Protein AF-A0A524ERJ7-F1 (afdb_monomer_lite)

Sequence (149 aa):
MKNKGSIIACIIGGVLMVIASVVGNALAYRLIVGFVSERFPEYEAYFTIFLLICIIIALGGGISVIAGSIIAIKLVPIGKWIIGLGAGMGLIAFISWLVTGIIAGSITGTVLEIIIGLLTGPASYGIIGVFLTIWARRFMKKKKEEKNE

Foldseek 3Di:
DQQPVLLVLLLQLLVLQVLLVLAFDLVVLVVVLVVVCVVPVVCNVVSVVVSVVLNVLRRCQSPQSNVLSVVCVPPVVSSLVSLCSNLVRSVVVLVVCVVVCVVVCVPVDDPVVVVVCCCPDSVVSSVSSSVSSVVSSVSRDDDPPPPPD

Structure (mmCIF, N/CA/C/O backbone):
data_AF-A0A524ERJ7-F1
#
_entry.id   AF-A0A524ERJ7-F1
#
loop_
_atom_site.group_PDB
_atom_site.id
_atom_site.type_symbol
_atom_site.label_atom_id
_atom_site.label_alt_id
_atom_site.label_comp_id
_atom_site.label_asym_id
_atom_site.label_entity_id
_atom_site.label_seq_id
_atom_site.pdbx_PDB_ins_code
_atom_site.Cartn_x
_atom_site.Cartn_y
_atom_site.Cartn_z
_atom_site.occupancy
_atom_site.B_iso_or_equiv
_atom_site.auth_seq_id
_atom_site.auth_comp_id
_atom_site.auth_asym_id
_atom_site.auth_atom_id
_atom_site.pdbx_PDB_model_num
ATOM 1 N N . MET A 1 1 ? -17.312 1.038 18.718 1.00 57.38 1 MET A N 1
ATOM 2 C CA . MET A 1 1 ? -17.056 0.880 17.260 1.00 57.38 1 MET A CA 1
ATOM 3 C C . MET A 1 1 ? -15.940 -0.139 17.049 1.00 57.38 1 MET A C 1
ATOM 5 O O . MET A 1 1 ? -14.790 0.176 17.324 1.00 57.38 1 MET A O 1
ATOM 9 N N . LYS A 1 2 ? -16.268 -1.345 16.571 1.00 59.84 2 LYS A N 1
ATOM 10 C CA . LYS A 1 2 ? -15.356 -2.508 16.519 1.00 59.84 2 LYS A CA 1
ATOM 11 C C . LYS A 1 2 ? -14.105 -2.326 15.629 1.00 59.84 2 LYS A C 1
ATOM 13 O O . LYS A 1 2 ? -13.163 -3.086 15.783 1.00 59.84 2 LYS A O 1
ATOM 18 N N . ASN A 1 3 ? -14.070 -1.298 14.769 1.00 74.88 3 ASN A N 1
ATOM 19 C CA . ASN A 1 3 ? -12.967 -1.022 13.831 1.00 74.88 3 ASN A CA 1
ATOM 20 C C . ASN A 1 3 ? -12.286 0.355 14.011 1.00 74.88 3 ASN A C 1
ATOM 22 O O . ASN A 1 3 ? -11.454 0.708 13.180 1.00 74.88 3 ASN A O 1
ATOM 26 N N . LYS A 1 4 ? -12.625 1.154 15.043 1.00 76.06 4 LYS A N 1
ATOM 27 C CA . LYS A 1 4 ? -12.087 2.532 15.205 1.00 76.06 4 LYS A CA 1
ATOM 28 C C . LYS A 1 4 ? -10.552 2.556 15.156 1.00 76.06 4 LYS A C 1
ATOM 30 O O . LYS A 1 4 ? -9.996 3.336 14.396 1.00 76.06 4 LYS A O 1
ATOM 35 N N . GLY A 1 5 ? -9.891 1.675 15.914 1.00 81.38 5 GLY A N 1
ATOM 36 C CA . GLY A 1 5 ? -8.426 1.627 15.984 1.00 81.38 5 GLY A CA 1
ATOM 37 C C . GLY A 1 5 ? -7.768 1.316 14.637 1.00 81.38 5 GLY A C 1
ATOM 38 O O . GLY A 1 5 ? -6.836 2.001 14.237 1.00 81.38 5 GLY A O 1
ATOM 39 N N . SER A 1 6 ? -8.303 0.349 13.888 1.00 83.62 6 SER A N 1
ATOM 40 C CA . SER A 1 6 ? -7.777 -0.010 12.565 1.00 83.62 6 SER A CA 1
ATOM 41 C C . SER A 1 6 ? -7.976 1.093 11.525 1.00 83.62 6 SER A C 1
ATOM 43 O O . SER A 1 6 ? -7.099 1.317 10.701 1.00 83.62 6 SER A O 1
ATOM 45 N N . ILE A 1 7 ? -9.111 1.798 11.561 1.00 84.44 7 ILE A N 1
ATOM 46 C CA . ILE A 1 7 ? -9.375 2.919 10.646 1.00 84.44 7 ILE A CA 1
ATOM 47 C C . ILE A 1 7 ? -8.419 4.076 10.940 1.00 84.44 7 ILE A C 1
ATOM 49 O O . ILE A 1 7 ? -7.818 4.616 10.019 1.00 84.44 7 ILE A O 1
ATOM 53 N N . ILE A 1 8 ? -8.225 4.413 12.218 1.00 87.00 8 ILE A N 1
ATOM 54 C CA . ILE A 1 8 ? -7.285 5.462 12.634 1.00 87.00 8 ILE A CA 1
ATOM 55 C C . ILE A 1 8 ? -5.854 5.094 12.230 1.00 87.00 8 ILE A C 1
ATOM 57 O O . ILE A 1 8 ? -5.154 5.929 11.670 1.00 87.00 8 ILE A O 1
ATOM 61 N N . ALA A 1 9 ? -5.436 3.841 12.427 1.00 86.62 9 ALA A N 1
ATOM 62 C CA . ALA A 1 9 ? -4.115 3.379 12.009 1.00 86.62 9 ALA A CA 1
ATOM 63 C C . ALA A 1 9 ? -3.911 3.454 10.483 1.00 86.62 9 ALA A C 1
ATOM 65 O O . ALA A 1 9 ? -2.830 3.835 10.043 1.00 86.62 9 ALA A O 1
ATOM 66 N N . CYS A 1 10 ? -4.936 3.168 9.670 1.00 86.50 10 CYS A N 1
ATOM 67 C CA . CYS A 1 10 ? -4.858 3.381 8.220 1.00 86.50 10 CYS A CA 1
ATOM 68 C C . CYS A 1 10 ? -4.815 4.866 7.839 1.00 86.50 10 CYS A C 1
ATOM 70 O O . CYS A 1 10 ? -4.094 5.215 6.913 1.00 86.50 10 CYS A O 1
ATOM 72 N N . ILE A 1 11 ? -5.529 5.748 8.547 1.00 88.56 11 ILE A N 1
ATOM 73 C CA . ILE A 1 11 ? -5.446 7.199 8.311 1.00 88.56 11 ILE A CA 1
ATOM 74 C C . ILE A 1 11 ? -4.039 7.703 8.632 1.00 88.56 11 ILE A C 1
ATOM 76 O O . ILE A 1 11 ? -3.441 8.385 7.807 1.00 88.56 11 ILE A O 1
ATOM 80 N N . ILE A 1 12 ? -3.489 7.321 9.788 1.00 89.12 12 ILE A N 1
ATOM 81 C CA . ILE A 1 12 ? -2.118 7.662 10.182 1.00 89.12 12 ILE A CA 1
ATOM 82 C C . ILE A 1 12 ? -1.134 7.125 9.137 1.00 89.12 12 ILE A C 1
ATOM 84 O O . ILE A 1 12 ? -0.322 7.886 8.624 1.00 89.12 12 ILE A O 1
ATOM 88 N N . GLY A 1 13 ? -1.257 5.855 8.743 1.00 85.06 13 GLY A N 1
ATOM 89 C CA . GLY A 1 13 ? -0.420 5.259 7.699 1.00 85.06 13 GLY A CA 1
ATOM 90 C C . GLY A 1 13 ? -0.510 5.998 6.361 1.00 85.06 13 GLY A C 1
ATOM 91 O O . GLY A 1 13 ? 0.514 6.255 5.734 1.00 85.06 13 GLY A O 1
ATOM 92 N N . GLY A 1 14 ? -1.711 6.428 5.966 1.00 84.50 14 GLY A N 1
ATOM 93 C CA . GLY A 1 14 ? -1.928 7.258 4.785 1.00 84.50 14 GLY A CA 1
ATOM 94 C C . GLY A 1 14 ? -1.263 8.633 4.888 1.00 84.50 14 GLY A C 1
ATOM 95 O O . GLY A 1 14 ? -0.625 9.060 3.933 1.00 84.50 14 GLY A O 1
ATOM 96 N N . VAL A 1 15 ? -1.328 9.301 6.045 1.00 87.00 15 VAL A N 1
ATOM 97 C CA . VAL A 1 15 ? -0.633 10.582 6.279 1.00 87.00 15 VAL A CA 1
ATOM 98 C C . VAL A 1 15 ? 0.883 10.409 6.181 1.00 87.00 15 VAL A C 1
ATOM 100 O O . VAL A 1 15 ? 1.539 11.197 5.504 1.00 87.00 15 VAL A O 1
ATOM 103 N N . LEU A 1 16 ? 1.438 9.352 6.780 1.00 84.25 16 LEU A N 1
ATOM 104 C CA . LEU A 1 16 ? 2.859 9.020 6.644 1.00 84.25 16 LEU A CA 1
ATOM 105 C C . LEU A 1 16 ? 3.258 8.788 5.176 1.00 84.25 16 LEU A C 1
ATOM 107 O O . LEU A 1 16 ? 4.299 9.275 4.737 1.00 84.25 16 LEU A O 1
ATOM 111 N N . MET A 1 17 ? 2.410 8.108 4.399 1.00 83.38 17 MET A N 1
ATOM 112 C CA . MET A 1 17 ? 2.622 7.926 2.960 1.00 83.38 17 MET A CA 1
ATOM 113 C C . MET A 1 17 ? 2.561 9.245 2.178 1.00 83.38 17 MET A C 1
ATOM 115 O O . MET A 1 17 ? 3.324 9.405 1.230 1.00 83.38 17 MET A O 1
ATOM 119 N N . VAL A 1 18 ? 1.694 10.191 2.561 1.00 84.69 18 VAL A N 1
ATOM 120 C CA . VAL A 1 18 ? 1.631 11.527 1.937 1.00 84.69 18 VAL A CA 1
ATOM 121 C C . VAL A 1 18 ? 2.903 12.323 2.223 1.00 84.69 18 VAL A C 1
ATOM 123 O O . VAL A 1 18 ? 3.479 12.886 1.298 1.00 84.69 18 VAL A O 1
ATOM 126 N N . ILE A 1 19 ? 3.379 12.330 3.472 1.00 81.69 19 ILE A N 1
ATOM 127 C CA . ILE A 1 19 ? 4.617 13.032 3.855 1.00 81.69 19 ILE A CA 1
ATOM 128 C C . ILE A 1 19 ? 5.814 12.469 3.080 1.00 81.69 19 ILE A C 1
ATOM 130 O O . ILE A 1 19 ? 6.643 13.220 2.576 1.00 81.69 19 ILE A O 1
ATOM 134 N N . ALA A 1 20 ? 5.868 11.149 2.921 1.00 75.50 20 ALA A N 1
ATOM 135 C CA . ALA A 1 20 ? 6.896 10.475 2.137 1.00 75.50 20 ALA A CA 1
ATOM 136 C C . ALA A 1 20 ? 6.684 10.550 0.615 1.00 75.50 20 ALA A C 1
ATOM 138 O O . ALA A 1 20 ? 7.470 9.968 -0.129 1.00 75.50 20 ALA A O 1
ATOM 139 N N . SER A 1 21 ? 5.621 11.220 0.146 1.00 78.06 21 SER A N 1
ATOM 140 C CA . SER A 1 21 ? 5.232 11.288 -1.270 1.00 78.06 21 SER A CA 1
ATOM 141 C C . SER A 1 21 ? 5.209 9.915 -1.953 1.00 78.06 21 SER A C 1
ATOM 143 O O . SER A 1 21 ? 5.623 9.756 -3.100 1.00 78.06 21 SER A O 1
ATOM 145 N N . VAL A 1 22 ? 4.722 8.895 -1.240 1.00 71.75 22 VAL A N 1
ATOM 146 C CA . VAL A 1 22 ? 4.604 7.542 -1.784 1.00 71.75 22 VAL A CA 1
ATOM 147 C C . VAL A 1 22 ? 3.410 7.496 -2.723 1.00 71.75 22 VAL A C 1
ATOM 149 O O . VAL A 1 22 ? 2.253 7.464 -2.294 1.00 71.75 22 VAL A O 1
ATOM 152 N N . VAL A 1 23 ? 3.716 7.466 -4.014 1.00 73.19 23 VAL A N 1
ATOM 153 C CA . VAL A 1 23 ? 2.749 7.392 -5.106 1.00 73.19 23 VAL A CA 1
ATOM 154 C C . VAL A 1 23 ? 2.961 6.098 -5.879 1.00 73.19 23 VAL A C 1
ATOM 156 O O . VAL A 1 23 ? 4.090 5.666 -6.083 1.00 73.19 23 VAL A O 1
ATOM 159 N N . GLY A 1 24 ? 1.874 5.458 -6.301 1.00 66.56 24 GLY A N 1
ATOM 160 C CA . GLY A 1 24 ? 1.923 4.233 -7.086 1.00 66.56 24 GLY A CA 1
ATOM 161 C C . GLY A 1 24 ? 2.499 4.426 -8.490 1.00 66.56 24 GLY A C 1
ATOM 162 O O . GLY A 1 24 ? 2.299 5.458 -9.126 1.00 66.56 24 GLY A O 1
ATOM 163 N N . ASN A 1 25 ? 3.166 3.394 -9.011 1.00 71.44 25 ASN A N 1
ATOM 164 C CA . ASN A 1 25 ? 3.713 3.419 -10.365 1.00 71.44 25 ASN A CA 1
ATOM 165 C C . ASN A 1 25 ? 2.612 3.169 -11.417 1.00 71.44 25 ASN A C 1
ATOM 167 O O . ASN A 1 25 ? 2.124 2.047 -11.565 1.00 71.44 25 ASN A O 1
ATOM 171 N N . ALA A 1 26 ? 2.237 4.205 -12.173 1.00 69.75 26 ALA A N 1
ATOM 172 C CA . ALA A 1 26 ? 1.217 4.118 -13.222 1.00 69.75 26 ALA A CA 1
ATOM 173 C C . ALA A 1 26 ? 1.612 3.190 -14.392 1.00 69.75 26 ALA A C 1
ATOM 175 O O . ALA A 1 26 ? 0.737 2.591 -15.020 1.00 69.75 26 ALA A O 1
ATOM 176 N N . LEU A 1 27 ? 2.914 3.025 -14.668 1.00 72.06 27 LEU A N 1
ATOM 177 C CA . LEU A 1 27 ? 3.405 2.128 -15.723 1.00 72.06 27 LEU A CA 1
ATOM 178 C C . LEU A 1 27 ? 3.131 0.657 -15.400 1.00 72.06 27 LEU A C 1
ATOM 180 O O . LEU A 1 27 ? 2.826 -0.116 -16.305 1.00 72.06 27 LEU A O 1
ATOM 184 N N . ALA A 1 28 ? 3.164 0.279 -14.120 1.00 71.00 28 ALA A N 1
ATOM 185 C CA . ALA A 1 28 ? 2.875 -1.091 -13.706 1.00 71.00 28 ALA A CA 1
ATOM 186 C C . ALA A 1 28 ? 1.438 -1.508 -14.078 1.00 71.00 28 ALA A C 1
ATOM 188 O O . ALA A 1 28 ? 1.230 -2.618 -14.560 1.00 71.00 28 ALA A O 1
ATOM 189 N N . TYR A 1 29 ? 0.454 -0.607 -13.947 1.00 71.00 29 TYR A N 1
ATOM 190 C CA . TYR A 1 29 ? -0.924 -0.885 -14.378 1.00 71.00 29 TYR A CA 1
ATOM 191 C C . TYR A 1 29 ? -1.065 -1.010 -15.888 1.00 71.00 29 TYR A C 1
ATOM 193 O O . TYR A 1 29 ? -1.795 -1.879 -16.360 1.00 71.00 29 TYR A O 1
ATOM 201 N N . ARG A 1 30 ? -0.362 -0.161 -16.644 1.00 75.69 30 ARG A N 1
ATOM 202 C CA . ARG A 1 30 ? -0.379 -0.220 -18.109 1.00 75.69 30 ARG A CA 1
ATOM 203 C C . ARG A 1 30 ? 0.169 -1.546 -18.624 1.00 75.69 30 ARG A C 1
ATOM 205 O O . ARG A 1 30 ? -0.425 -2.115 -19.528 1.00 75.69 30 ARG A O 1
ATOM 212 N N . LEU A 1 31 ? 1.236 -2.060 -18.012 1.00 79.88 31 LEU A N 1
ATOM 213 C CA . LEU A 1 31 ? 1.798 -3.365 -18.367 1.00 79.88 31 LEU A CA 1
ATOM 214 C C . LEU A 1 31 ? 0.833 -4.513 -18.058 1.00 79.88 31 LEU A C 1
ATOM 216 O O . LEU A 1 31 ? 0.586 -5.344 -18.925 1.00 79.88 31 LEU A O 1
ATOM 220 N N . ILE A 1 32 ? 0.256 -4.544 -16.851 1.00 75.31 32 ILE A N 1
ATOM 221 C CA . ILE A 1 32 ? -0.674 -5.612 -16.450 1.00 75.31 32 ILE A CA 1
ATOM 222 C C . ILE A 1 32 ? -1.883 -5.651 -17.381 1.00 75.31 32 ILE A C 1
ATOM 224 O O . ILE A 1 32 ? -2.278 -6.720 -17.836 1.00 75.31 32 ILE A O 1
ATOM 228 N N . VAL A 1 33 ? -2.472 -4.495 -17.678 1.00 71.88 33 VAL A N 1
ATOM 229 C CA . VAL A 1 33 ? -3.657 -4.459 -18.533 1.00 71.88 33 VAL A CA 1
ATOM 230 C C . VAL A 1 33 ? -3.307 -4.681 -19.992 1.00 71.88 33 VAL A C 1
ATOM 232 O O . VAL A 1 33 ? -4.067 -5.382 -20.637 1.00 71.88 33 VAL A O 1
ATOM 235 N N . GLY A 1 34 ? -2.164 -4.194 -20.483 1.00 79.12 34 GLY A N 1
ATOM 236 C CA . GLY A 1 34 ? -1.687 -4.502 -21.835 1.00 79.12 34 GLY A CA 1
ATOM 237 C C . GLY A 1 34 ? -1.606 -6.012 -22.082 1.00 79.12 34 GLY A C 1
ATOM 238 O O . GLY A 1 34 ? -2.148 -6.510 -23.064 1.00 79.12 34 GLY A O 1
ATOM 239 N N . PHE A 1 35 ? -1.050 -6.757 -21.121 1.00 80.25 35 PHE A N 1
ATOM 240 C CA . PHE A 1 35 ? -1.026 -8.224 -21.165 1.00 80.25 35 PHE A CA 1
ATOM 241 C C . PHE A 1 35 ? -2.426 -8.856 -21.180 1.00 80.25 35 PHE A C 1
ATOM 243 O O . PHE A 1 35 ? -2.657 -9.862 -21.850 1.00 80.25 35 PHE A O 1
ATOM 250 N N . VAL A 1 36 ? -3.373 -8.298 -20.422 1.00 77.88 36 VAL A N 1
ATOM 251 C CA . VAL A 1 36 ? -4.740 -8.832 -20.337 1.00 77.88 36 VAL A CA 1
ATOM 252 C C . VAL A 1 36 ? -5.559 -8.479 -21.583 1.00 77.88 36 VAL A C 1
ATOM 254 O O . VAL A 1 36 ? -6.297 -9.332 -22.072 1.00 77.88 36 VAL A O 1
ATOM 257 N N . SER A 1 37 ? -5.411 -7.270 -22.129 1.00 76.50 37 SER A N 1
ATOM 258 C CA . SER A 1 37 ? -6.099 -6.818 -23.342 1.00 76.50 37 SER A CA 1
ATOM 259 C C . SER A 1 37 ? -5.607 -7.547 -24.586 1.00 76.50 37 SER A C 1
ATOM 261 O O . SER A 1 37 ? -6.422 -7.887 -25.434 1.00 76.50 37 SER A O 1
ATOM 263 N N . GLU A 1 38 ? -4.312 -7.878 -24.671 1.00 82.62 38 GLU A N 1
ATOM 264 C CA . GLU A 1 38 ? -3.791 -8.746 -25.738 1.00 82.62 38 GLU A CA 1
ATOM 265 C C . GLU A 1 38 ? -4.431 -10.139 -25.711 1.00 82.62 38 GLU A C 1
ATOM 267 O O . GLU A 1 38 ? -4.638 -10.757 -26.755 1.00 82.62 38 GLU A O 1
ATOM 272 N N . ARG A 1 39 ? -4.769 -10.646 -24.518 1.00 83.50 39 ARG A N 1
ATOM 273 C CA . ARG A 1 39 ? -5.386 -11.968 -24.365 1.00 83.50 39 ARG A CA 1
ATOM 274 C C . ARG A 1 39 ? -6.905 -11.955 -24.542 1.00 83.50 39 ARG A C 1
ATOM 276 O O . ARG A 1 39 ? -7.461 -12.972 -24.951 1.00 83.50 39 ARG A O 1
ATOM 283 N N . PHE A 1 40 ? -7.558 -10.837 -24.236 1.00 82.00 40 PHE A N 1
ATOM 284 C CA . PHE A 1 40 ? -9.012 -10.673 -24.272 1.00 82.00 40 PHE A CA 1
ATOM 285 C C . PHE A 1 40 ? -9.407 -9.310 -24.872 1.00 82.00 40 PHE A C 1
ATOM 287 O O . PHE A 1 40 ? -9.862 -8.420 -24.142 1.00 82.00 40 PHE A O 1
ATOM 294 N N . PRO A 1 41 ? -9.262 -9.136 -26.197 1.00 80.69 41 PRO A N 1
ATOM 295 C CA . PRO A 1 41 ? -9.492 -7.850 -26.861 1.00 80.69 41 PRO A CA 1
ATOM 296 C C . PRO A 1 41 ? -10.954 -7.385 -26.778 1.00 80.69 41 PRO A C 1
ATOM 298 O O . PRO A 1 41 ? -11.235 -6.193 -26.726 1.00 80.69 41 PRO A O 1
ATOM 301 N N . GLU A 1 42 ? -11.901 -8.317 -26.666 1.00 83.81 42 GLU A N 1
ATOM 302 C CA . GLU A 1 42 ? -13.342 -8.036 -26.568 1.00 83.81 42 GLU A CA 1
ATOM 303 C C . GLU A 1 42 ? -13.724 -7.197 -25.333 1.00 83.81 42 GLU A C 1
ATOM 305 O O . GLU A 1 42 ? -14.760 -6.534 -25.319 1.00 83.81 42 GLU A O 1
ATOM 310 N N . TYR A 1 43 ? -12.876 -7.190 -24.299 1.00 81.06 43 TYR A N 1
ATOM 311 C CA . TYR A 1 43 ? -13.113 -6.463 -23.051 1.00 81.06 43 TYR A CA 1
ATOM 312 C C . TYR A 1 43 ? -12.206 -5.236 -22.876 1.00 81.06 43 TYR A C 1
ATOM 314 O O . TYR A 1 43 ? -12.188 -4.636 -21.799 1.00 81.06 43 TYR A O 1
ATOM 322 N N . GLU A 1 44 ? -11.466 -4.832 -23.912 1.00 79.31 44 GLU A N 1
ATOM 323 C CA . GLU A 1 44 ? -10.470 -3.755 -23.844 1.00 79.31 44 GLU A CA 1
ATOM 324 C C . GLU A 1 44 ? -11.045 -2.441 -23.287 1.00 79.31 44 GLU A C 1
ATOM 326 O O . GLU A 1 44 ? -10.441 -1.808 -22.415 1.00 79.31 44 GLU A O 1
ATOM 331 N N . ALA A 1 45 ? -12.253 -2.056 -23.711 1.00 81.25 45 ALA A N 1
ATOM 332 C CA . ALA A 1 45 ? -12.924 -0.850 -23.226 1.00 81.25 45 ALA A CA 1
ATOM 333 C C . ALA A 1 45 ? -13.197 -0.895 -21.709 1.00 81.25 45 ALA A C 1
ATOM 335 O O . ALA A 1 45 ? -12.956 0.082 -20.994 1.00 81.25 45 ALA A O 1
ATOM 336 N N . TYR A 1 46 ? -13.640 -2.045 -21.192 1.00 82.62 46 TYR A N 1
ATOM 337 C CA . TYR A 1 46 ? -13.888 -2.240 -19.761 1.00 82.62 46 TYR A CA 1
ATOM 338 C C . TYR A 1 46 ? -12.586 -2.231 -18.961 1.00 82.62 46 TYR A C 1
ATOM 340 O O . TYR A 1 46 ? -12.508 -1.585 -17.912 1.00 82.62 46 TYR A O 1
ATOM 348 N N . PHE A 1 47 ? -11.548 -2.896 -19.473 1.00 78.38 47 PHE A N 1
ATOM 349 C CA . PHE A 1 47 ? -10.234 -2.890 -18.844 1.00 78.38 47 PHE A CA 1
ATOM 350 C C . PHE A 1 47 ? -9.621 -1.493 -18.813 1.00 78.38 47 PHE A C 1
ATOM 352 O O . PHE A 1 47 ? -9.041 -1.122 -17.799 1.00 78.38 47 PHE A O 1
ATOM 359 N N . THR A 1 48 ? -9.812 -0.687 -19.856 1.00 80.25 48 THR A N 1
ATOM 360 C CA . THR A 1 48 ? -9.302 0.689 -19.930 1.00 80.25 48 THR A CA 1
ATOM 361 C C . THR A 1 48 ? -9.941 1.593 -18.875 1.00 80.25 48 THR A C 1
ATOM 363 O O . THR A 1 48 ? -9.240 2.327 -18.176 1.00 80.25 48 THR A O 1
ATOM 366 N N . ILE A 1 49 ? -11.262 1.505 -18.688 1.00 82.38 49 ILE A N 1
ATOM 367 C CA . ILE A 1 49 ? -11.976 2.270 -17.654 1.00 82.38 49 ILE A CA 1
ATOM 368 C C . ILE A 1 49 ? -11.532 1.827 -16.256 1.00 82.38 49 ILE A C 1
ATOM 370 O O . ILE A 1 49 ? -11.243 2.657 -15.391 1.00 82.38 49 ILE A O 1
ATOM 374 N N . PHE A 1 50 ? -11.433 0.515 -16.034 1.00 80.88 50 PHE A N 1
ATOM 375 C CA . PHE A 1 50 ? -10.956 -0.040 -14.770 1.00 80.88 50 PHE A CA 1
ATOM 376 C C . PHE A 1 50 ? -9.520 0.407 -14.457 1.00 80.88 50 PHE A C 1
ATOM 378 O O . PHE A 1 50 ? -9.225 0.841 -13.342 1.00 80.88 50 PHE A O 1
ATOM 385 N N . LEU A 1 51 ? -8.645 0.380 -15.463 1.00 78.94 51 LEU A N 1
ATOM 386 C CA . LEU A 1 51 ? -7.259 0.828 -15.385 1.00 78.94 51 LEU A CA 1
ATOM 387 C C . LEU A 1 51 ? -7.182 2.305 -15.008 1.00 78.94 51 LEU A C 1
ATOM 389 O O . LEU A 1 51 ? -6.419 2.657 -14.112 1.00 78.94 51 LEU A O 1
ATOM 393 N N . LEU A 1 52 ? -7.992 3.159 -15.637 1.00 81.06 52 LEU A N 1
ATOM 394 C CA . LEU A 1 52 ? -8.051 4.584 -15.320 1.00 81.06 52 LEU A CA 1
ATOM 395 C C . LEU A 1 52 ? -8.351 4.803 -13.829 1.00 81.06 52 LEU A C 1
ATOM 397 O O . LEU A 1 52 ? -7.641 5.551 -13.159 1.00 81.06 52 LEU A O 1
ATOM 401 N N . ILE A 1 53 ? -9.352 4.101 -13.292 1.00 81.19 53 ILE A N 1
ATOM 402 C CA . ILE A 1 53 ? -9.730 4.180 -11.875 1.00 81.19 53 ILE A CA 1
ATOM 403 C C . ILE A 1 53 ? -8.570 3.716 -10.985 1.00 81.19 53 ILE A C 1
ATOM 405 O O . ILE A 1 53 ? -8.205 4.399 -10.027 1.00 81.19 53 ILE A O 1
ATOM 409 N N . CYS A 1 54 ? -7.949 2.585 -11.318 1.00 77.75 54 CYS A N 1
ATOM 410 C CA . CYS A 1 54 ? -6.794 2.064 -10.595 1.00 77.75 54 CYS A CA 1
ATOM 411 C C . CYS A 1 54 ? -5.595 3.023 -10.622 1.00 77.75 54 CYS A C 1
ATOM 413 O O . CYS A 1 54 ? -4.963 3.221 -9.585 1.00 77.75 54 CYS A O 1
ATOM 415 N N . ILE A 1 55 ? -5.310 3.658 -11.763 1.00 77.81 55 ILE A N 1
ATOM 416 C CA . ILE A 1 55 ? -4.248 4.661 -11.896 1.00 77.81 55 ILE A CA 1
ATOM 417 C C . ILE A 1 55 ? -4.555 5.881 -11.041 1.00 77.81 55 ILE A C 1
ATOM 419 O O . ILE A 1 55 ? -3.674 6.319 -10.313 1.00 77.81 55 ILE A O 1
ATOM 423 N N . ILE A 1 56 ? -5.777 6.412 -11.073 1.00 80.62 56 ILE A N 1
ATOM 424 C CA . ILE A 1 56 ? -6.150 7.582 -10.263 1.00 80.62 56 ILE A CA 1
ATOM 425 C C . ILE A 1 56 ? -5.970 7.277 -8.769 1.00 80.62 56 ILE A C 1
ATOM 427 O O . ILE A 1 56 ? -5.394 8.071 -8.027 1.00 80.62 56 ILE A O 1
ATOM 431 N N . ILE A 1 57 ? -6.397 6.092 -8.323 1.00 79.50 57 ILE A N 1
ATOM 432 C CA . ILE A 1 57 ? -6.241 5.645 -6.932 1.00 79.50 57 ILE A CA 1
ATOM 433 C C . ILE A 1 57 ? -4.761 5.465 -6.566 1.00 79.50 57 ILE A C 1
ATOM 435 O O . ILE A 1 57 ? -4.344 5.8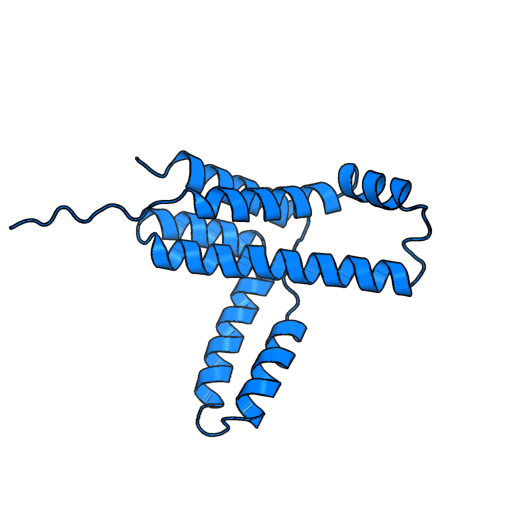34 -5.466 1.00 79.50 57 ILE A O 1
ATOM 439 N N . ALA A 1 58 ? -3.959 4.913 -7.473 1.00 76.19 58 ALA A N 1
ATOM 440 C CA . ALA A 1 58 ? -2.533 4.694 -7.264 1.00 76.19 58 ALA A CA 1
ATOM 441 C C . ALA A 1 58 ? -1.739 6.004 -7.246 1.00 76.19 58 ALA A C 1
ATOM 443 O O . ALA A 1 58 ? -0.877 6.173 -6.386 1.00 76.19 58 ALA A O 1
ATOM 444 N N . LEU A 1 59 ? -2.084 6.946 -8.126 1.00 78.69 59 LEU A N 1
ATOM 445 C CA . LEU A 1 59 ? -1.556 8.309 -8.135 1.00 78.69 59 LEU A CA 1
ATOM 446 C C . LEU A 1 59 ? -1.908 9.056 -6.843 1.00 78.69 59 LEU A C 1
ATOM 448 O O . LEU A 1 59 ? -1.118 9.852 -6.349 1.00 78.69 59 LEU A O 1
ATOM 452 N N . GLY A 1 60 ? -3.068 8.754 -6.255 1.00 78.94 60 GLY A N 1
ATOM 453 C CA . GLY A 1 60 ? -3.451 9.274 -4.947 1.00 78.94 60 GLY A CA 1
ATOM 454 C C . GLY A 1 60 ? -2.597 8.746 -3.788 1.00 78.94 60 GLY A C 1
ATOM 455 O O . GLY A 1 60 ? -2.512 9.418 -2.765 1.00 78.94 60 GLY A O 1
ATOM 456 N N . GLY A 1 61 ? -1.968 7.570 -3.910 1.00 82.75 61 GLY A N 1
ATOM 457 C CA . GLY A 1 61 ? -1.053 7.019 -2.901 1.00 82.75 61 GLY A CA 1
ATOM 458 C C . GLY A 1 61 ? -1.611 7.055 -1.470 1.00 82.75 61 GLY A C 1
ATOM 459 O O . GLY A 1 61 ? -2.624 6.429 -1.158 1.00 82.75 61 GLY A O 1
ATOM 460 N N . GLY A 1 62 ? -0.975 7.827 -0.586 1.00 81.25 62 GLY A N 1
ATOM 461 C CA . GLY A 1 62 ? -1.457 8.035 0.787 1.00 81.25 62 GLY A CA 1
ATOM 462 C C . GLY A 1 62 ? -2.844 8.696 0.887 1.00 81.25 62 GLY A C 1
ATOM 463 O O . GLY A 1 62 ? -3.622 8.367 1.782 1.00 81.25 62 GLY A O 1
ATOM 464 N N . ILE A 1 63 ? -3.218 9.558 -0.064 1.00 85.81 63 ILE A N 1
ATOM 465 C CA . ILE A 1 63 ? -4.542 10.205 -0.114 1.00 85.81 63 ILE A CA 1
ATOM 466 C C . ILE A 1 63 ? -5.630 9.164 -0.377 1.00 85.81 63 ILE A C 1
ATOM 468 O O . ILE A 1 63 ? -6.687 9.195 0.257 1.00 85.81 63 ILE A O 1
ATOM 472 N N . SER A 1 64 ? -5.376 8.200 -1.266 1.00 87.81 64 SER A N 1
ATOM 473 C CA . SER A 1 64 ? -6.350 7.143 -1.543 1.00 87.81 64 SER A CA 1
ATOM 474 C C . SER A 1 64 ? -6.510 6.186 -0.362 1.00 87.81 64 SER A C 1
ATOM 476 O O . SER A 1 64 ? -7.623 5.737 -0.086 1.00 87.81 64 SER A O 1
ATOM 478 N N . VAL A 1 65 ? -5.450 5.961 0.421 1.00 86.81 65 VAL A N 1
ATOM 479 C CA . VAL A 1 65 ? -5.527 5.257 1.710 1.00 86.81 65 VAL A CA 1
ATOM 480 C C . VAL A 1 65 ? -6.415 6.005 2.713 1.00 86.81 65 VAL A C 1
ATOM 482 O O . VAL A 1 65 ? -7.265 5.382 3.359 1.00 86.81 65 VAL A O 1
ATOM 485 N N . ILE A 1 66 ? -6.276 7.328 2.832 1.00 88.75 66 ILE A N 1
ATOM 486 C CA . ILE A 1 66 ? -7.107 8.148 3.730 1.00 88.75 66 ILE A CA 1
ATOM 487 C C . ILE A 1 66 ? -8.573 8.113 3.278 1.00 88.75 66 ILE A C 1
ATOM 489 O O . ILE A 1 66 ? -9.458 7.796 4.076 1.00 88.75 66 ILE A O 1
ATOM 493 N N . ALA A 1 67 ? -8.837 8.351 1.991 1.00 88.00 67 ALA A N 1
ATOM 494 C CA . ALA A 1 67 ? -10.182 8.305 1.421 1.00 88.00 67 ALA A CA 1
ATOM 495 C C . ALA A 1 67 ? -10.829 6.921 1.603 1.00 88.00 67 ALA A C 1
ATOM 497 O O . ALA A 1 67 ? -11.963 6.810 2.074 1.00 88.00 67 ALA A O 1
ATOM 498 N N . GLY A 1 68 ? -10.084 5.848 1.324 1.00 84.38 68 GLY A N 1
ATOM 499 C CA . GLY A 1 68 ? -10.527 4.474 1.545 1.00 84.38 68 GLY A CA 1
ATOM 500 C C . GLY A 1 68 ? -10.825 4.172 3.017 1.00 84.38 68 GLY A C 1
ATOM 501 O O . GLY A 1 68 ? -11.776 3.448 3.316 1.00 84.38 68 GLY A O 1
ATOM 502 N N . SER A 1 69 ? -10.082 4.776 3.948 1.00 85.81 69 SER A N 1
ATOM 503 C CA . SER A 1 69 ? -10.312 4.648 5.395 1.00 85.81 69 SER A CA 1
ATOM 504 C C . SER A 1 69 ? -11.596 5.339 5.850 1.00 85.81 69 SER A C 1
ATOM 506 O O . SER A 1 69 ? -12.326 4.783 6.670 1.00 85.81 69 SER A O 1
ATOM 508 N N . ILE A 1 70 ? -11.925 6.499 5.275 1.00 87.50 70 ILE A N 1
ATOM 509 C CA . ILE A 1 70 ? -13.199 7.191 5.522 1.00 87.50 70 ILE A CA 1
ATOM 510 C C . ILE A 1 70 ? -14.366 6.365 4.966 1.00 87.50 70 ILE A C 1
ATOM 512 O O . ILE A 1 70 ? -15.358 6.137 5.659 1.00 87.50 70 ILE A O 1
ATOM 516 N N . ILE A 1 71 ? -14.230 5.836 3.746 1.00 86.94 71 ILE A N 1
ATOM 517 C CA . ILE A 1 71 ? -15.248 4.976 3.122 1.00 86.94 71 ILE A CA 1
ATOM 518 C C . ILE A 1 71 ? -15.458 3.694 3.943 1.00 86.94 71 ILE A C 1
ATOM 520 O O . ILE A 1 71 ? -16.598 3.257 4.127 1.00 86.94 71 ILE A O 1
ATOM 524 N N . ALA A 1 72 ? -14.391 3.130 4.519 1.00 84.56 72 ALA A N 1
ATOM 525 C CA . ALA A 1 72 ? -14.450 1.937 5.364 1.00 84.56 72 ALA A CA 1
ATOM 526 C C . ALA A 1 72 ? -15.286 2.117 6.649 1.00 84.56 72 ALA A C 1
ATOM 528 O O . ALA A 1 72 ? -15.656 1.114 7.264 1.00 84.56 72 ALA A O 1
ATOM 529 N N . ILE A 1 73 ? -15.624 3.355 7.046 1.00 83.31 73 ILE A N 1
ATOM 530 C CA . ILE A 1 73 ? -16.530 3.634 8.174 1.00 83.31 73 ILE A CA 1
ATOM 531 C C . ILE A 1 73 ? -17.949 3.132 7.870 1.00 83.31 73 ILE A C 1
ATOM 533 O O . ILE A 1 73 ? -18.585 2.545 8.746 1.00 83.31 73 ILE A O 1
ATOM 537 N N . LYS A 1 74 ? -18.434 3.344 6.638 1.00 81.44 74 LYS A N 1
ATOM 538 C CA . LYS A 1 74 ? -19.774 2.922 6.191 1.00 81.44 74 LYS A CA 1
ATOM 539 C C . LYS A 1 74 ? -19.739 1.599 5.425 1.00 81.44 74 LYS A C 1
ATOM 541 O O . LYS A 1 74 ? -20.575 0.733 5.657 1.00 81.44 74 LYS A O 1
ATOM 546 N N . LEU A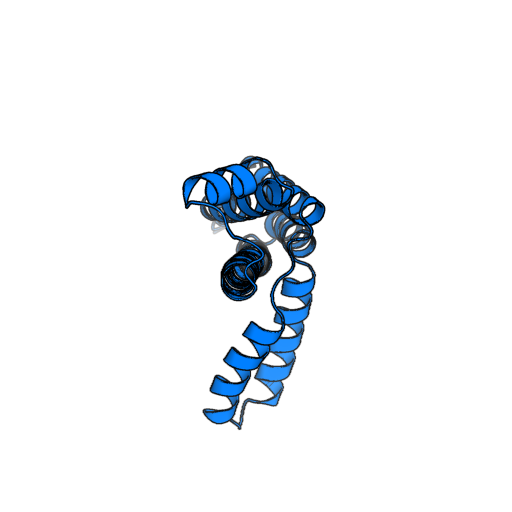 1 75 ? -18.756 1.422 4.543 1.00 84.56 75 LEU A N 1
ATOM 547 C CA . LEU A 1 75 ? -18.637 0.287 3.627 1.00 84.56 75 LEU A CA 1
ATOM 548 C C . LEU A 1 75 ? -17.255 -0.357 3.766 1.00 84.56 75 LEU A C 1
ATOM 550 O O . LEU A 1 75 ? -16.340 -0.111 2.979 1.00 84.56 75 LEU A O 1
ATOM 554 N N . VAL A 1 76 ? -17.112 -1.228 4.769 1.00 83.06 76 VAL A N 1
ATOM 555 C CA . VAL A 1 76 ? -15.860 -1.949 5.063 1.00 83.06 76 VAL A CA 1
ATOM 556 C C . VAL A 1 76 ? -15.243 -2.654 3.839 1.00 83.06 76 VAL A C 1
ATOM 558 O O . VAL A 1 76 ? -14.037 -2.499 3.654 1.00 83.06 76 VAL A O 1
ATOM 561 N N . PRO A 1 77 ? -15.976 -3.424 3.001 1.00 82.44 77 PRO A N 1
ATOM 562 C CA . PRO A 1 77 ? -15.342 -4.150 1.896 1.00 82.44 77 PRO A CA 1
ATOM 563 C C . PRO A 1 77 ? -14.770 -3.214 0.822 1.00 82.44 77 PRO A C 1
ATOM 565 O O . PRO A 1 77 ? -13.638 -3.416 0.388 1.00 82.44 77 PRO A O 1
ATOM 568 N N . ILE A 1 78 ? -15.503 -2.158 0.459 1.00 84.38 78 ILE A N 1
ATOM 569 C CA . ILE A 1 78 ? -15.091 -1.193 -0.571 1.00 84.38 78 ILE A CA 1
ATOM 570 C C . ILE A 1 78 ? -13.930 -0.337 -0.062 1.00 84.38 78 ILE A C 1
ATOM 572 O O . ILE A 1 78 ? -12.909 -0.216 -0.735 1.00 84.38 78 ILE A O 1
ATOM 576 N N . GLY A 1 79 ? -14.033 0.181 1.166 1.00 82.94 79 GLY A N 1
ATOM 577 C CA . GLY A 1 79 ? -12.961 0.968 1.773 1.00 82.94 79 GLY A CA 1
ATOM 578 C C . GLY A 1 79 ? -11.667 0.167 1.913 1.00 82.94 79 GLY A C 1
ATOM 579 O O . GLY A 1 79 ? -10.597 0.634 1.529 1.00 82.94 79 GLY A O 1
ATOM 580 N N . LYS A 1 80 ? -11.757 -1.102 2.339 1.00 85.44 80 LYS A N 1
ATOM 581 C CA . LYS A 1 80 ? -10.607 -2.015 2.329 1.00 85.44 80 LYS A CA 1
ATOM 582 C C . LYS A 1 80 ? -10.011 -2.181 0.942 1.00 85.44 80 LYS A C 1
ATOM 584 O O . LYS A 1 80 ? -8.800 -2.337 0.845 1.00 85.44 80 LYS A O 1
ATOM 589 N N . TRP A 1 81 ? -10.818 -2.259 -0.106 1.00 86.00 81 TRP A N 1
ATOM 590 C CA . TRP A 1 81 ? -10.318 -2.470 -1.460 1.00 86.00 81 TRP A CA 1
ATOM 591 C C . TRP A 1 81 ? -9.488 -1.268 -1.931 1.00 86.00 81 TRP A C 1
ATOM 593 O O . TRP A 1 81 ? -8.335 -1.447 -2.316 1.00 86.00 81 TRP A O 1
ATOM 603 N N . ILE A 1 82 ? -10.002 -0.052 -1.725 1.00 86.38 82 ILE A N 1
ATOM 604 C CA . ILE A 1 82 ? -9.318 1.213 -2.045 1.00 86.38 82 ILE A CA 1
ATOM 605 C C . ILE A 1 82 ? -8.011 1.364 -1.251 1.00 86.38 82 ILE A C 1
ATOM 607 O O . ILE A 1 82 ? -6.967 1.635 -1.839 1.00 86.38 82 ILE A O 1
ATOM 611 N N . ILE A 1 83 ? -8.037 1.105 0.065 1.00 87.44 83 ILE A N 1
ATOM 612 C CA . ILE A 1 83 ? -6.828 1.114 0.912 1.00 87.44 83 ILE A CA 1
ATOM 613 C C . ILE A 1 83 ? -5.777 0.138 0.373 1.00 87.44 83 ILE A C 1
ATOM 615 O O . ILE A 1 83 ? -4.585 0.431 0.372 1.00 87.44 83 ILE A O 1
ATOM 619 N N . GLY A 1 84 ? -6.221 -1.037 -0.080 1.00 85.19 84 GLY A N 1
ATOM 620 C CA . GLY A 1 84 ? -5.349 -2.052 -0.657 1.00 85.19 84 GLY A CA 1
ATOM 621 C C . GLY A 1 84 ? -4.657 -1.595 -1.931 1.00 85.19 84 GLY A C 1
ATOM 622 O O . GLY A 1 84 ? -3.468 -1.851 -2.080 1.00 85.19 84 GLY A O 1
ATOM 623 N N . LEU A 1 85 ? -5.383 -0.915 -2.817 1.00 84.44 85 LEU A N 1
ATOM 624 C CA . LEU A 1 85 ? -4.817 -0.375 -4.049 1.00 84.44 85 LEU A CA 1
ATOM 625 C C . LEU A 1 85 ? -3.822 0.753 -3.763 1.00 84.44 85 LEU A C 1
ATOM 627 O O . LEU A 1 85 ? -2.724 0.726 -4.306 1.00 84.44 85 LEU A O 1
ATOM 631 N N . GLY A 1 86 ? -4.156 1.692 -2.873 1.00 83.50 86 GLY A N 1
ATOM 632 C CA . GLY A 1 86 ? -3.245 2.778 -2.494 1.00 83.50 86 GLY A CA 1
ATOM 633 C C . GLY A 1 86 ? -1.955 2.268 -1.844 1.00 83.50 86 GLY A C 1
ATOM 634 O O . GLY A 1 86 ? -0.857 2.553 -2.319 1.00 83.50 86 GLY A O 1
ATOM 635 N N . ALA A 1 87 ? -2.077 1.439 -0.801 1.00 84.88 87 ALA A N 1
ATOM 636 C CA . ALA A 1 87 ? -0.926 0.896 -0.076 1.00 84.88 87 ALA A CA 1
ATOM 637 C C . ALA A 1 87 ? -0.124 -0.122 -0.904 1.00 84.88 87 ALA A C 1
ATOM 639 O O . ALA A 1 87 ? 1.104 -0.097 -0.895 1.00 84.88 87 ALA A O 1
ATOM 640 N N . GLY A 1 88 ? -0.805 -1.006 -1.640 1.00 82.75 88 GLY A N 1
ATOM 641 C CA . GLY A 1 88 ? -0.160 -2.016 -2.480 1.00 82.75 88 GLY A CA 1
ATOM 642 C C . GLY A 1 88 ? 0.632 -1.396 -3.628 1.00 82.75 88 GLY A C 1
ATOM 643 O O . GLY A 1 88 ? 1.749 -1.819 -3.908 1.00 82.75 88 GLY A O 1
ATOM 644 N N . MET A 1 89 ? 0.109 -0.337 -4.244 1.00 80.88 89 MET A N 1
ATOM 645 C CA . MET A 1 89 ? 0.834 0.372 -5.296 1.00 80.88 89 MET A CA 1
ATOM 646 C C . MET A 1 89 ? 1.968 1.228 -4.758 1.00 80.88 89 MET A C 1
ATOM 648 O O . MET A 1 89 ? 3.014 1.303 -5.400 1.00 80.88 89 MET A O 1
ATOM 652 N N . GLY A 1 90 ? 1.794 1.819 -3.574 1.00 78.56 90 GLY A N 1
ATOM 653 C CA . GLY A 1 90 ? 2.887 2.467 -2.859 1.00 78.56 90 GLY A CA 1
ATOM 654 C C . GLY A 1 90 ? 4.046 1.504 -2.588 1.00 78.56 90 GLY A C 1
ATOM 655 O O . GLY A 1 90 ? 5.202 1.866 -2.781 1.00 78.56 90 GLY A O 1
ATOM 656 N N . LEU A 1 91 ? 3.743 0.247 -2.244 1.00 81.75 91 LEU A N 1
ATOM 657 C CA . LEU A 1 91 ? 4.754 -0.801 -2.084 1.00 81.75 91 LEU A CA 1
ATOM 658 C C . LEU A 1 91 ? 5.475 -1.126 -3.404 1.00 81.75 91 LEU A C 1
ATOM 660 O O . LEU A 1 91 ? 6.696 -1.236 -3.423 1.00 81.75 91 LEU A O 1
ATOM 664 N N . ILE A 1 92 ? 4.744 -1.251 -4.516 1.00 80.88 92 ILE A N 1
ATOM 665 C CA . ILE A 1 92 ? 5.338 -1.524 -5.840 1.00 80.88 92 ILE A CA 1
ATOM 666 C C . ILE A 1 92 ? 6.244 -0.372 -6.291 1.00 80.88 92 ILE A C 1
ATOM 668 O O . ILE A 1 92 ? 7.335 -0.605 -6.816 1.00 80.88 92 ILE A O 1
ATOM 672 N N . ALA A 1 93 ? 5.813 0.870 -6.073 1.00 74.31 93 ALA A N 1
ATOM 673 C CA . ALA A 1 93 ? 6.616 2.048 -6.375 1.00 74.31 93 ALA A CA 1
ATOM 674 C C . ALA A 1 93 ? 7.883 2.104 -5.518 1.00 74.31 93 ALA A C 1
ATOM 676 O O . ALA A 1 93 ? 8.957 2.391 -6.040 1.00 74.31 93 ALA A O 1
ATOM 677 N N . PHE A 1 94 ? 7.776 1.748 -4.237 1.00 76.50 94 PHE A N 1
ATOM 678 C CA . PHE A 1 94 ? 8.927 1.634 -3.351 1.00 76.50 94 PHE A CA 1
ATOM 679 C C . PHE A 1 94 ? 9.942 0.592 -3.851 1.00 76.50 94 PHE A C 1
ATOM 681 O O . PHE A 1 94 ? 11.133 0.882 -3.933 1.00 76.50 94 PHE A O 1
ATOM 688 N N . ILE A 1 95 ? 9.474 -0.591 -4.263 1.00 78.88 95 ILE A N 1
ATOM 689 C CA . ILE A 1 95 ? 10.335 -1.633 -4.847 1.00 78.88 95 ILE A CA 1
ATOM 690 C C . ILE A 1 95 ? 11.002 -1.127 -6.133 1.00 78.88 95 ILE A C 1
ATOM 692 O O . ILE A 1 95 ? 12.199 -1.328 -6.320 1.00 78.88 95 ILE A O 1
ATOM 696 N N . SER A 1 96 ? 10.252 -0.437 -6.998 1.00 75.00 96 SER A N 1
ATOM 697 C CA . SER A 1 96 ? 10.799 0.147 -8.231 1.00 75.00 96 SER A CA 1
ATOM 698 C C . SER A 1 96 ? 11.895 1.172 -7.928 1.00 75.00 96 SER A C 1
ATOM 700 O O . SER A 1 96 ? 12.966 1.099 -8.519 1.00 75.00 96 SER A O 1
ATOM 702 N N . TRP A 1 97 ? 11.663 2.078 -6.972 1.00 75.88 97 TRP A N 1
ATOM 703 C CA . TRP A 1 97 ? 12.655 3.067 -6.542 1.00 75.88 97 TRP A CA 1
ATOM 704 C C . TRP A 1 97 ? 13.938 2.406 -6.029 1.00 75.88 97 TRP A C 1
ATOM 706 O O . TRP A 1 97 ? 15.033 2.823 -6.397 1.00 75.88 97 TRP A O 1
ATOM 716 N N . LEU A 1 98 ? 13.805 1.332 -5.247 1.00 74.75 98 LEU A N 1
ATOM 717 C CA . LEU A 1 98 ? 14.937 0.580 -4.707 1.00 74.75 98 LEU A CA 1
ATOM 718 C C . LEU A 1 98 ? 15.761 -0.068 -5.834 1.00 74.75 98 LEU A C 1
ATOM 720 O O . LEU A 1 98 ? 16.978 0.093 -5.879 1.00 74.75 98 LEU A O 1
ATOM 724 N N . VAL A 1 99 ? 15.105 -0.730 -6.792 1.00 75.62 99 VAL A N 1
ATOM 725 C CA . VAL A 1 99 ? 15.775 -1.347 -7.951 1.00 75.62 99 VAL A CA 1
ATOM 726 C C . VAL A 1 99 ? 16.466 -0.295 -8.822 1.00 75.62 99 VAL A C 1
ATOM 728 O O . VAL A 1 99 ? 17.636 -0.456 -9.168 1.00 75.62 99 VAL A O 1
ATOM 731 N N . THR A 1 100 ? 15.781 0.801 -9.157 1.00 74.50 100 THR A N 1
ATOM 732 C CA . THR A 1 100 ? 16.359 1.867 -9.985 1.00 74.50 100 THR A CA 1
ATOM 733 C C . THR A 1 100 ? 17.521 2.565 -9.281 1.00 74.50 100 THR A C 1
ATOM 735 O O . THR A 1 100 ? 18.524 2.847 -9.928 1.00 74.50 100 THR A O 1
ATOM 738 N N . GLY A 1 101 ? 17.436 2.791 -7.967 1.00 69.81 101 GLY A N 1
AT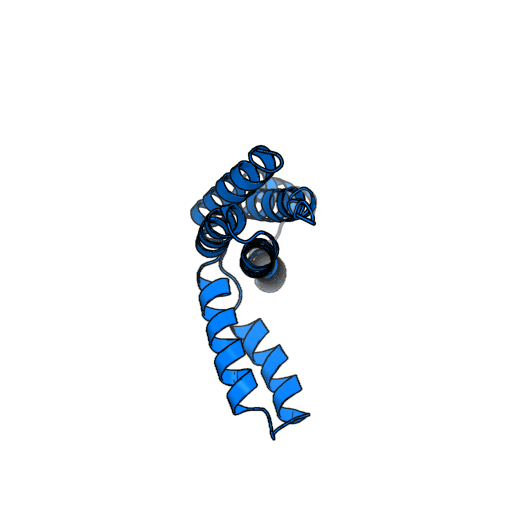OM 739 C CA . GLY A 1 101 ? 18.519 3.388 -7.182 1.00 69.81 101 GLY A CA 1
ATOM 740 C C . GLY A 1 101 ? 19.776 2.514 -7.106 1.00 69.81 101 GLY A C 1
ATOM 741 O O . GLY A 1 101 ? 20.888 3.044 -7.149 1.00 69.81 101 GLY A O 1
ATOM 742 N N . ILE A 1 102 ? 19.616 1.184 -7.062 1.00 72.94 102 ILE A N 1
ATOM 743 C CA . ILE A 1 102 ? 20.738 0.234 -7.152 1.00 72.94 102 ILE A CA 1
ATOM 744 C C . ILE A 1 102 ? 21.386 0.304 -8.541 1.00 72.94 102 ILE A C 1
ATOM 746 O O . ILE A 1 102 ? 22.601 0.442 -8.645 1.00 72.94 102 ILE A O 1
ATOM 750 N N . ILE A 1 103 ? 20.587 0.242 -9.612 1.00 74.69 103 ILE A N 1
ATOM 751 C CA . ILE A 1 103 ? 21.100 0.237 -10.994 1.00 74.69 103 ILE A CA 1
ATOM 752 C C . ILE A 1 103 ? 21.786 1.565 -11.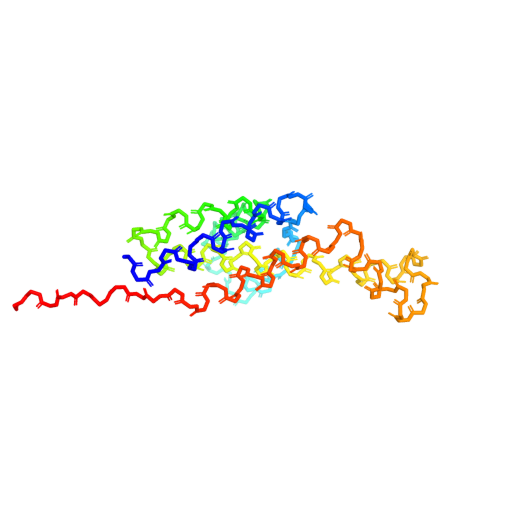343 1.00 74.69 103 ILE A C 1
ATOM 754 O O . ILE A 1 103 ? 22.823 1.569 -11.998 1.00 74.69 103 ILE A O 1
ATOM 758 N N . ALA A 1 104 ? 21.231 2.691 -10.892 1.00 74.06 104 ALA A N 1
ATOM 759 C CA . ALA A 1 104 ? 21.768 4.025 -11.149 1.00 74.06 104 ALA A CA 1
ATOM 760 C C . ALA A 1 104 ? 23.024 4.358 -10.321 1.00 74.06 104 ALA A C 1
ATOM 762 O O . ALA A 1 104 ? 23.556 5.457 -10.457 1.00 74.06 104 ALA A O 1
ATOM 763 N N . GLY A 1 105 ? 23.473 3.463 -9.432 1.00 65.38 105 GLY A N 1
ATOM 764 C CA . GLY A 1 105 ? 24.639 3.699 -8.577 1.00 65.38 105 GLY A CA 1
ATOM 765 C C . GLY A 1 105 ? 24.459 4.857 -7.589 1.00 65.38 105 GLY A C 1
ATOM 766 O O . GLY A 1 105 ? 25.439 5.401 -7.099 1.00 65.38 105 GLY A O 1
ATOM 767 N N . SER A 1 106 ? 23.220 5.263 -7.299 1.00 62.72 106 SER A N 1
ATOM 768 C CA . SER A 1 106 ? 22.914 6.273 -6.270 1.00 62.72 106 SER A CA 1
ATOM 769 C C . SER A 1 106 ? 22.768 5.645 -4.882 1.00 62.72 106 SER A C 1
ATOM 771 O O . SER A 1 106 ? 22.907 6.329 -3.871 1.00 62.72 106 SER A O 1
ATOM 773 N N . ILE A 1 107 ? 22.541 4.330 -4.827 1.00 60.41 107 ILE A N 1
ATOM 774 C CA . ILE A 1 107 ? 22.583 3.517 -3.612 1.00 60.41 107 ILE A CA 1
ATOM 775 C C . ILE A 1 107 ? 23.887 2.703 -3.634 1.00 60.41 107 ILE A C 1
ATOM 777 O O . ILE A 1 107 ? 23.896 1.524 -3.975 1.00 60.41 107 ILE A O 1
ATOM 781 N N . THR A 1 108 ? 25.012 3.344 -3.315 1.00 57.31 108 THR A N 1
ATOM 782 C CA . THR A 1 108 ? 26.363 2.735 -3.301 1.00 57.31 108 THR A CA 1
ATOM 783 C C . THR A 1 108 ? 26.850 2.399 -1.895 1.00 57.31 108 THR A C 1
ATOM 785 O O . THR A 1 108 ? 28.033 2.535 -1.591 1.00 57.31 108 THR A O 1
ATOM 788 N N . GLY A 1 109 ? 25.934 1.980 -1.027 1.00 59.50 109 GLY A N 1
ATOM 789 C CA . GLY A 1 109 ? 26.247 1.604 0.345 1.00 59.50 109 GLY A CA 1
ATOM 790 C C . GLY A 1 109 ? 26.255 0.097 0.555 1.00 59.50 109 GLY A C 1
ATOM 791 O O . GLY A 1 109 ? 25.577 -0.655 -0.149 1.00 59.50 109 GLY A O 1
ATOM 792 N N . THR A 1 110 ? 26.991 -0.362 1.568 1.00 65.06 110 THR A N 1
ATOM 793 C CA . THR A 1 110 ? 26.806 -1.723 2.098 1.00 65.06 110 THR A CA 1
ATOM 794 C C . THR A 1 110 ? 25.337 -1.933 2.491 1.00 65.06 110 THR A C 1
ATOM 796 O O . THR A 1 110 ? 24.626 -0.974 2.789 1.00 65.06 110 THR A O 1
ATOM 799 N N . VAL A 1 111 ? 24.859 -3.184 2.535 1.00 62.69 111 VAL A N 1
ATOM 800 C CA . VAL A 1 111 ? 23.463 -3.520 2.912 1.00 62.69 111 VAL A CA 1
ATOM 801 C C . VAL A 1 111 ? 23.009 -2.779 4.184 1.00 62.69 111 VAL A C 1
ATOM 803 O O . VAL A 1 111 ? 21.852 -2.381 4.298 1.00 62.69 111 VAL A O 1
ATOM 806 N N . LEU A 1 112 ? 23.937 -2.528 5.110 1.00 59.28 112 LEU A N 1
ATOM 807 C CA . LEU A 1 112 ? 23.707 -1.789 6.346 1.00 59.28 112 LEU A CA 1
ATOM 808 C C . LEU A 1 112 ? 23.381 -0.297 6.126 1.00 59.28 112 LEU A C 1
ATOM 810 O O . LEU A 1 112 ? 22.462 0.216 6.754 1.00 59.28 112 LEU A O 1
ATOM 814 N N . GLU A 1 113 ? 24.073 0.397 5.221 1.00 66.38 113 GLU A N 1
ATOM 815 C CA . GLU A 1 113 ? 23.811 1.811 4.901 1.00 66.38 113 GLU A CA 1
ATOM 816 C C . GLU A 1 113 ? 22.472 1.996 4.190 1.00 66.38 113 GLU A C 1
ATOM 818 O O . GLU A 1 113 ? 21.751 2.955 4.461 1.00 66.38 113 GLU A O 1
ATOM 823 N N . ILE A 1 114 ? 22.095 1.033 3.345 1.00 65.75 114 ILE A N 1
ATOM 824 C CA . ILE A 1 114 ? 20.777 0.997 2.704 1.00 65.75 114 ILE A CA 1
ATOM 825 C C . ILE A 1 114 ? 19.687 0.887 3.773 1.00 65.75 114 ILE A C 1
ATOM 827 O O . ILE A 1 114 ? 18.718 1.641 3.746 1.00 65.75 114 ILE A O 1
ATOM 831 N N . ILE A 1 115 ? 19.865 -0.006 4.752 1.00 63.66 115 ILE A N 1
ATOM 832 C CA . ILE A 1 115 ? 18.927 -0.190 5.867 1.00 63.66 115 ILE A CA 1
ATOM 833 C C . ILE A 1 115 ? 18.850 1.069 6.741 1.00 63.66 115 ILE A C 1
ATOM 835 O O . ILE A 1 115 ? 17.753 1.498 7.095 1.00 63.66 115 ILE A O 1
ATOM 839 N N . ILE A 1 116 ? 19.985 1.694 7.063 1.00 66.06 116 ILE A N 1
ATOM 840 C CA . ILE A 1 116 ? 20.023 2.910 7.886 1.00 66.06 116 ILE A CA 1
ATOM 841 C C . ILE A 1 116 ? 19.383 4.088 7.142 1.00 66.06 116 ILE A C 1
ATOM 843 O O . ILE A 1 116 ? 18.567 4.799 7.729 1.00 66.06 116 ILE A O 1
ATOM 847 N N . GLY A 1 117 ? 19.662 4.266 5.849 1.00 66.62 117 GLY A N 1
ATOM 848 C CA . GLY A 1 117 ? 19.027 5.290 5.015 1.00 66.62 117 GLY A CA 1
ATOM 849 C C . GLY A 1 117 ? 17.521 5.067 4.855 1.00 66.62 117 GLY A C 1
ATOM 850 O O . GLY A 1 117 ? 16.744 6.022 4.904 1.00 66.62 117 GLY A O 1
ATOM 851 N N . LEU A 1 118 ? 17.085 3.804 4.771 1.00 65.06 118 LEU A N 1
ATOM 852 C CA . LEU A 1 118 ? 15.671 3.429 4.820 1.00 65.06 118 LEU A CA 1
ATOM 853 C C . LEU A 1 118 ? 15.013 3.752 6.168 1.00 65.06 118 LEU 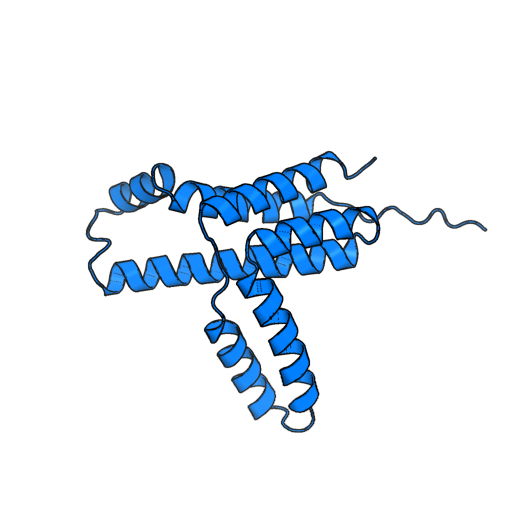A C 1
ATOM 855 O O . LEU A 1 118 ? 13.825 4.050 6.176 1.00 65.06 118 LEU A O 1
ATOM 859 N N . LEU A 1 119 ? 15.737 3.653 7.289 1.00 63.50 119 LEU A N 1
ATOM 860 C CA . LEU A 1 119 ? 15.200 3.910 8.633 1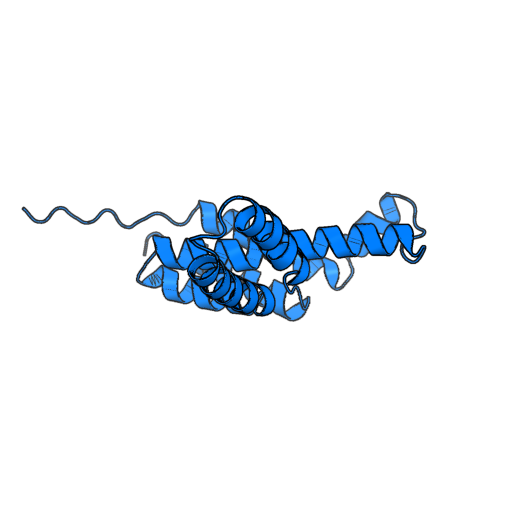.00 63.50 119 LEU A CA 1
ATOM 861 C C . LEU A 1 119 ? 15.218 5.388 9.034 1.00 63.50 119 LEU A C 1
ATOM 863 O O . LEU A 1 119 ? 14.383 5.803 9.832 1.00 63.50 119 LEU A O 1
ATOM 867 N N . THR A 1 120 ? 16.162 6.169 8.514 1.00 66.19 120 THR A N 1
ATOM 868 C CA . THR A 1 120 ? 16.399 7.563 8.936 1.00 66.19 120 THR A CA 1
ATOM 869 C C . THR A 1 120 ? 15.976 8.602 7.899 1.00 66.19 120 THR A C 1
ATOM 871 O O . THR A 1 120 ? 15.779 9.764 8.245 1.00 66.19 120 THR A O 1
ATOM 874 N N . GLY A 1 121 ? 15.798 8.208 6.635 1.00 66.88 121 GLY A N 1
ATOM 875 C CA . GLY A 1 121 ? 15.417 9.110 5.550 1.00 66.88 121 GLY A CA 1
ATOM 876 C C . GLY A 1 121 ? 13.901 9.295 5.375 1.00 66.88 121 GLY A C 1
ATOM 877 O O . GLY A 1 121 ? 13.106 8.592 5.999 1.00 66.88 121 GLY A O 1
ATOM 878 N N . PRO A 1 122 ? 13.469 10.176 4.451 1.00 63.53 122 PRO A N 1
ATOM 879 C CA . PRO A 1 122 ? 12.056 10.380 4.092 1.00 63.53 122 PRO A CA 1
ATOM 880 C C . PRO A 1 122 ? 11.340 9.096 3.635 1.00 63.53 122 PRO A C 1
ATOM 882 O O . PRO A 1 122 ? 10.130 8.954 3.804 1.00 63.53 122 PRO A O 1
ATOM 885 N N . ALA A 1 123 ? 12.104 8.135 3.102 1.00 64.69 123 ALA A N 1
ATOM 886 C CA . ALA A 1 123 ? 11.624 6.812 2.715 1.00 64.69 123 ALA A CA 1
ATOM 887 C C . ALA A 1 123 ? 11.097 5.987 3.906 1.00 64.69 123 ALA A C 1
ATOM 889 O O . ALA A 1 123 ? 10.190 5.174 3.724 1.00 64.69 123 ALA A O 1
ATOM 890 N N . SER A 1 124 ? 11.596 6.232 5.125 1.00 71.25 124 SER A N 1
ATOM 891 C CA . SER A 1 124 ? 11.166 5.538 6.347 1.00 71.25 124 SER A CA 1
ATOM 892 C C . SER A 1 124 ? 9.676 5.731 6.611 1.00 71.25 124 SER A C 1
ATOM 894 O O . SER A 1 124 ? 8.944 4.758 6.799 1.00 71.25 124 SER A O 1
ATOM 896 N N . TYR A 1 125 ? 9.194 6.975 6.529 1.00 74.31 125 TYR A N 1
ATOM 897 C CA . TYR A 1 125 ? 7.789 7.309 6.736 1.00 74.31 125 TYR A CA 1
ATOM 898 C C . TYR A 1 125 ? 6.903 6.629 5.692 1.00 74.31 125 TYR A C 1
ATOM 900 O O . TYR A 1 125 ? 5.829 6.133 6.021 1.00 74.31 125 TYR A O 1
ATOM 908 N N . GLY A 1 126 ? 7.381 6.517 4.453 1.00 76.44 126 GLY A N 1
ATOM 909 C CA . GLY A 1 126 ? 6.660 5.851 3.377 1.00 76.44 126 GLY A CA 1
ATOM 910 C C . GLY A 1 126 ? 6.472 4.362 3.637 1.00 76.44 126 GLY A C 1
ATOM 911 O O . GLY A 1 126 ? 5.359 3.847 3.552 1.00 76.44 126 GLY A O 1
ATOM 912 N N . ILE A 1 127 ? 7.549 3.683 4.024 1.00 77.56 127 ILE A N 1
ATOM 913 C CA . ILE A 1 127 ? 7.556 2.247 4.315 1.00 77.56 127 ILE A CA 1
ATOM 914 C C . ILE A 1 127 ? 6.719 1.950 5.556 1.00 77.56 127 ILE A C 1
ATOM 916 O O . ILE A 1 127 ? 5.825 1.105 5.510 1.00 77.56 127 ILE A O 1
ATOM 920 N N . ILE A 1 128 ? 6.960 2.676 6.650 1.00 83.06 128 ILE A N 1
ATOM 921 C CA . ILE A 1 128 ? 6.200 2.530 7.895 1.00 83.06 128 ILE A CA 1
ATOM 922 C C . ILE A 1 128 ? 4.718 2.791 7.623 1.00 83.06 128 ILE A C 1
ATOM 924 O O . ILE A 1 128 ? 3.872 2.012 8.060 1.00 83.06 128 ILE A O 1
ATOM 928 N N . GLY A 1 129 ? 4.401 3.826 6.841 1.00 83.31 129 GLY A N 1
ATOM 929 C CA . GLY A 1 129 ? 3.044 4.138 6.411 1.00 83.31 129 GLY A CA 1
ATOM 930 C C . GLY A 1 129 ? 2.394 2.985 5.648 1.00 83.31 129 GLY A C 1
ATOM 931 O O . GLY A 1 129 ? 1.312 2.535 6.030 1.00 83.31 129 GLY A O 1
ATOM 932 N N . VAL A 1 130 ? 3.062 2.435 4.630 1.00 84.44 130 VAL A N 1
ATOM 933 C CA . VAL A 1 130 ? 2.565 1.292 3.841 1.00 84.44 130 VAL A CA 1
ATOM 934 C C . VAL A 1 130 ? 2.338 0.061 4.723 1.00 84.44 130 VAL A C 1
ATOM 936 O O . VAL A 1 130 ? 1.246 -0.515 4.704 1.00 84.44 130 VAL A O 1
ATOM 939 N N . PHE A 1 131 ? 3.324 -0.331 5.535 1.00 85.75 131 PHE A N 1
ATOM 940 C CA . PHE A 1 131 ? 3.223 -1.511 6.398 1.00 85.75 131 PHE A CA 1
ATOM 941 C C . PHE A 1 131 ? 2.133 -1.360 7.458 1.00 85.75 131 PHE A C 1
ATOM 943 O O . PHE A 1 131 ? 1.317 -2.270 7.628 1.00 85.75 131 PHE A O 1
ATOM 950 N N . LEU A 1 132 ? 2.065 -0.202 8.122 1.00 86.62 132 LEU A N 1
ATOM 951 C CA . LEU A 1 132 ? 1.023 0.103 9.101 1.00 86.62 132 LEU A CA 1
ATOM 952 C C . LEU A 1 132 ? -0.362 0.007 8.459 1.00 86.62 132 LEU A C 1
ATOM 954 O O . LEU A 1 132 ? -1.274 -0.587 9.031 1.00 86.62 132 LEU A O 1
ATOM 958 N N . THR A 1 133 ? -0.505 0.527 7.240 1.00 86.56 133 THR A N 1
ATOM 959 C CA . THR A 1 133 ? -1.764 0.506 6.497 1.00 86.56 133 THR A CA 1
ATOM 960 C C . THR A 1 133 ? -2.183 -0.916 6.119 1.00 86.56 133 THR A C 1
ATOM 962 O O . THR A 1 133 ? -3.337 -1.297 6.331 1.00 86.56 133 THR A O 1
ATOM 965 N N . ILE A 1 134 ? -1.260 -1.729 5.592 1.00 86.44 134 ILE A N 1
ATOM 966 C CA . ILE A 1 134 ? -1.516 -3.132 5.227 1.00 86.44 134 ILE A CA 1
ATOM 967 C C . ILE A 1 134 ? -1.895 -3.947 6.467 1.00 86.44 134 ILE A C 1
ATOM 969 O O . ILE A 1 134 ? -2.859 -4.722 6.438 1.00 86.44 134 ILE A O 1
ATOM 973 N N . TRP A 1 135 ? -1.174 -3.748 7.569 1.00 86.62 135 TRP A N 1
ATOM 974 C CA . TRP A 1 135 ? -1.424 -4.447 8.822 1.00 86.62 135 TRP A CA 1
ATOM 975 C C . TRP A 1 135 ? -2.779 -4.050 9.417 1.00 86.62 135 TRP A C 1
ATOM 977 O O . TRP A 1 135 ? -3.627 -4.911 9.655 1.00 86.62 135 TRP A O 1
ATOM 987 N N . ALA A 1 136 ? -3.053 -2.751 9.543 1.00 82.94 136 ALA A N 1
ATOM 988 C CA . ALA A 1 136 ? -4.315 -2.228 10.062 1.00 82.94 136 ALA A CA 1
ATOM 989 C C . ALA A 1 136 ? -5.530 -2.658 9.220 1.00 82.94 136 ALA A C 1
ATOM 991 O O . ALA A 1 136 ? -6.572 -3.036 9.770 1.00 82.94 136 ALA A O 1
ATOM 992 N N . ARG A 1 137 ? -5.389 -2.717 7.889 1.00 82.88 137 ARG A N 1
ATOM 993 C CA . ARG A 1 137 ? -6.418 -3.233 6.969 1.00 82.88 137 ARG A CA 1
ATOM 994 C C . ARG A 1 137 ? -6.829 -4.671 7.297 1.00 82.88 137 ARG A C 1
ATOM 996 O O . ARG A 1 137 ? -8.014 -5.006 7.184 1.00 82.88 137 ARG A O 1
ATOM 1003 N N . ARG A 1 138 ? -5.887 -5.525 7.717 1.00 82.25 138 ARG A N 1
ATOM 1004 C CA . ARG A 1 138 ? -6.153 -6.934 8.063 1.00 82.25 138 ARG A CA 1
ATOM 1005 C C . ARG A 1 138 ? -7.047 -7.066 9.299 1.00 82.25 138 ARG A C 1
ATOM 1007 O O . ARG A 1 138 ? -7.862 -7.984 9.358 1.00 82.25 138 ARG A O 1
ATOM 1014 N N . PHE A 1 139 ? -6.961 -6.120 10.236 1.00 80.44 139 PHE A N 1
ATOM 1015 C CA . PHE A 1 139 ? -7.743 -6.130 11.477 1.00 80.44 139 PHE A CA 1
ATOM 1016 C C . PHE A 1 139 ? -9.151 -5.536 11.357 1.00 80.44 139 PHE A C 1
ATOM 1018 O O . PHE A 1 139 ? -9.996 -5.824 12.206 1.00 80.44 139 PHE A O 1
ATOM 1025 N N . MET A 1 140 ? -9.462 -4.778 10.300 1.00 78.62 140 MET A N 1
ATOM 1026 C CA . MET A 1 140 ? -10.835 -4.309 10.073 1.00 78.62 140 MET A CA 1
ATOM 1027 C C . MET A 1 140 ? -11.770 -5.503 9.826 1.00 78.62 140 MET A C 1
ATOM 1029 O O . MET A 1 140 ? -11.538 -6.297 8.917 1.00 78.62 140 MET A O 1
ATOM 1033 N N . LYS A 1 141 ? -12.863 -5.647 10.580 1.00 74.31 141 LYS A N 1
ATOM 1034 C CA . LYS A 1 141 ? -13.840 -6.740 10.382 1.00 74.31 141 LYS A CA 1
ATOM 1035 C C . LYS A 1 141 ? -15.152 -6.199 9.815 1.00 74.31 141 LYS A C 1
ATOM 1037 O O . LYS A 1 141 ? -15.585 -5.118 10.205 1.00 74.31 141 LYS A O 1
ATOM 1042 N N . LYS A 1 142 ? -15.806 -6.931 8.899 1.00 64.75 142 LYS A N 1
ATOM 1043 C CA . LYS A 1 142 ? -17.173 -6.577 8.468 1.00 64.75 142 LYS A CA 1
ATOM 1044 C C . LYS A 1 142 ? -18.059 -6.600 9.721 1.00 64.75 142 LYS A C 1
ATOM 1046 O O . LYS A 1 142 ? -17.957 -7.532 10.523 1.00 64.75 142 LYS A O 1
ATOM 1051 N N . LYS A 1 143 ? -18.879 -5.565 9.932 1.00 59.50 143 LYS A N 1
ATOM 1052 C CA . LYS A 1 143 ? -19.937 -5.634 10.947 1.00 59.50 143 LYS A CA 1
ATOM 1053 C C . LYS A 1 143 ? -20.828 -6.806 10.508 1.00 59.50 143 LYS A C 1
ATOM 1055 O O . LYS A 1 143 ? -21.243 -6.815 9.352 1.00 59.50 143 LYS A O 1
ATOM 1060 N N . LYS A 1 144 ? -21.013 -7.833 11.352 1.00 50.22 144 LYS A N 1
ATOM 1061 C CA . LYS A 1 144 ? -22.056 -8.832 11.083 1.00 50.22 144 LYS A CA 1
ATOM 1062 C C . LYS A 1 144 ? -23.344 -8.020 10.997 1.00 50.22 144 LYS A C 1
ATOM 1064 O O . LYS A 1 144 ? -23.639 -7.288 11.939 1.00 50.22 144 LYS A O 1
ATOM 1069 N N . GLU A 1 145 ? -23.996 -8.054 9.844 1.00 47.47 145 GLU A N 1
ATOM 1070 C CA . GLU A 1 145 ? -25.392 -7.654 9.758 1.00 47.47 145 GLU A CA 1
ATOM 1071 C C . GLU A 1 145 ? -26.097 -8.533 10.792 1.00 47.47 145 GLU A C 1
ATOM 1073 O O . GLU A 1 145 ? -26.005 -9.763 10.732 1.00 47.47 145 GLU A O 1
ATOM 1078 N N . GLU A 1 146 ? -26.643 -7.908 11.834 1.00 42.75 146 GLU A N 1
ATOM 1079 C CA . GLU A 1 146 ? -27.682 -8.555 12.617 1.00 42.75 146 GLU A CA 1
ATOM 1080 C C . GLU A 1 146 ? -28.732 -8.944 11.582 1.00 42.75 146 GLU A C 1
ATOM 1082 O O . GLU A 1 146 ? -29.283 -8.082 10.896 1.00 42.75 146 GLU A O 1
ATOM 1087 N N . LYS A 1 147 ? -28.876 -10.255 11.361 1.00 40.25 147 LYS A N 1
ATOM 1088 C CA . LYS A 1 147 ? -30.055 -10.807 10.709 1.00 40.25 147 LYS A CA 1
ATOM 1089 C C . LYS A 1 147 ? -31.226 -10.330 11.561 1.00 40.25 147 LYS A C 1
ATOM 1091 O O . LYS A 1 147 ? -31.476 -10.910 12.614 1.00 40.25 147 LYS A O 1
ATOM 1096 N N . ASN A 1 148 ? -31.858 -9.241 11.148 1.00 40.38 148 ASN A N 1
ATOM 1097 C CA . ASN A 1 148 ? -33.219 -8.971 11.555 1.00 40.38 148 ASN A CA 1
ATOM 1098 C C . ASN A 1 148 ? -34.074 -9.937 10.736 1.00 40.38 148 ASN A C 1
ATOM 1100 O O . ASN A 1 148 ? -34.196 -9.754 9.528 1.00 40.38 148 ASN A O 1
ATOM 1104 N N . GLU A 1 149 ? -34.522 -10.971 11.452 1.00 36.66 149 GLU A N 1
ATOM 1105 C CA . GLU A 1 149 ? -35.701 -11.822 11.218 1.00 36.66 149 GLU A CA 1
ATOM 1106 C C . GLU A 1 149 ? -35.715 -12.681 9.943 1.00 36.66 149 GLU A C 1
ATOM 1108 O O . GLU A 1 149 ? -35.987 -12.183 8.831 1.00 36.66 149 GLU A O 1
#

pLDDT: mean 76.42, std 10.45, range [36.66, 89.12]

Secondary structure (DSSP, 8-state):
-TTHHHHHHHHHHHHHHHHTT----HHHHHHHHHHHHHH-GGGHHHHHHHHHHHHHHHHHTHHHHHHHHHHHHH-HHHHHHHHHHHHHHHHHHHHHHHHHHHHTTS--S-HHHHHHHHHHSHHHHHHHHHHHHHHHHHH--PPP-----

Radius of gyration: 17.61 Å; chains: 1; bounding box: 62×25×44 Å